Protein AF-A0A1M5AHP5-F1 (afdb_monomer)

Structure (mmCIF, N/CA/C/O backbone):
data_AF-A0A1M5AHP5-F1
#
_entry.id   AF-A0A1M5AHP5-F1
#
loop_
_atom_site.group_PDB
_atom_site.id
_atom_site.type_symbol
_atom_site.label_atom_id
_atom_site.label_alt_id
_atom_site.label_comp_id
_atom_site.label_asym_id
_atom_site.label_entity_id
_atom_site.label_seq_id
_atom_site.pdbx_PDB_ins_code
_atom_site.Cartn_x
_atom_site.Cartn_y
_atom_site.Cartn_z
_atom_site.occupancy
_atom_site.B_iso_or_equiv
_atom_site.auth_seq_id
_atom_site.auth_comp_id
_atom_site.auth_asym_id
_atom_site.auth_atom_id
_atom_site.pdbx_PDB_model_num
ATOM 1 N N . MET A 1 1 ? 80.329 17.989 -95.147 1.00 38.28 1 MET A N 1
ATOM 2 C CA . MET A 1 1 ? 81.386 18.832 -94.556 1.00 38.28 1 MET A CA 1
ATOM 3 C C . MET A 1 1 ? 80.803 19.476 -93.302 1.00 38.28 1 MET A C 1
ATOM 5 O O . MET A 1 1 ? 79.888 20.267 -93.448 1.00 38.28 1 MET A O 1
ATOM 9 N N . VAL A 1 2 ? 81.255 18.994 -92.131 1.00 34.00 2 VAL A N 1
ATOM 10 C CA . VAL A 1 2 ? 81.429 19.660 -90.811 1.00 34.00 2 VAL A CA 1
ATOM 11 C C . VAL A 1 2 ? 80.262 20.547 -90.312 1.00 34.00 2 VAL A C 1
ATOM 13 O O . VAL A 1 2 ? 80.044 21.623 -90.846 1.00 34.00 2 VAL A O 1
ATOM 16 N N . GLU A 1 3 ? 79.369 20.089 -89.421 1.00 39.25 3 GLU A N 1
ATOM 17 C CA . GLU A 1 3 ? 79.494 19.912 -87.948 1.00 39.25 3 GLU A CA 1
ATOM 18 C C . GLU A 1 3 ? 79.402 21.229 -87.140 1.00 39.25 3 GLU A C 1
ATOM 20 O O . GLU A 1 3 ? 80.328 22.035 -87.172 1.00 39.25 3 GLU A O 1
ATOM 25 N N . LYS A 1 4 ? 78.317 21.414 -86.360 1.00 37.47 4 LYS A N 1
ATOM 26 C CA . LYS A 1 4 ? 78.389 21.674 -84.903 1.00 37.47 4 LYS A CA 1
ATOM 27 C C . LYS A 1 4 ? 77.022 21.795 -84.214 1.00 37.47 4 LYS A C 1
ATOM 29 O O . LYS A 1 4 ? 76.153 22.557 -84.621 1.00 37.47 4 LYS A O 1
ATOM 34 N N . ASN A 1 5 ? 76.927 21.056 -83.111 1.00 38.91 5 ASN A N 1
ATOM 35 C CA . ASN A 1 5 ? 75.948 21.141 -82.032 1.00 38.91 5 ASN A CA 1
ATOM 36 C C . ASN A 1 5 ? 75.895 22.528 -81.372 1.00 38.91 5 ASN A C 1
ATOM 38 O O . ASN A 1 5 ? 76.944 23.115 -81.114 1.00 38.91 5 ASN A O 1
ATOM 42 N N . THR A 1 6 ? 74.700 22.919 -80.914 1.00 42.72 6 THR A N 1
ATOM 43 C CA . THR A 1 6 ? 74.548 23.472 -79.557 1.00 42.72 6 THR A CA 1
ATOM 44 C C . THR A 1 6 ? 73.177 23.140 -78.980 1.00 42.72 6 THR A C 1
ATOM 46 O O . THR A 1 6 ? 72.146 23.658 -79.398 1.00 42.72 6 THR A O 1
ATOM 49 N N . GLU A 1 7 ? 73.224 22.252 -77.998 1.00 41.75 7 GLU A N 1
ATOM 50 C CA . GLU A 1 7 ? 72.239 21.987 -76.960 1.00 41.75 7 GLU A CA 1
ATOM 51 C C . GLU A 1 7 ? 71.958 23.264 -76.147 1.00 41.75 7 GLU A C 1
ATOM 53 O O . GLU A 1 7 ? 72.901 23.950 -75.746 1.00 41.75 7 GLU A O 1
ATOM 58 N N . LYS A 1 8 ? 70.685 23.559 -75.857 1.00 37.28 8 LYS A N 1
ATOM 59 C CA . LYS A 1 8 ? 70.273 24.268 -74.634 1.00 37.28 8 LYS A CA 1
ATOM 60 C C . LYS A 1 8 ? 68.778 24.061 -74.369 1.00 37.28 8 LYS A C 1
ATOM 62 O O . LYS A 1 8 ? 67.929 24.628 -75.043 1.00 37.28 8 LYS A O 1
ATOM 67 N N . MET A 1 9 ? 68.513 23.182 -73.399 1.00 35.31 9 MET A N 1
ATOM 68 C CA . MET A 1 9 ? 67.736 23.478 -72.188 1.00 35.31 9 MET A CA 1
ATOM 69 C C . MET A 1 9 ? 66.562 24.462 -72.343 1.00 35.31 9 MET A C 1
ATOM 71 O O . MET A 1 9 ? 66.778 25.661 -72.438 1.00 35.31 9 MET A O 1
ATOM 75 N N . GLU A 1 10 ? 65.326 23.970 -72.246 1.00 37.88 10 GLU A N 1
ATOM 76 C CA . GLU A 1 10 ? 64.551 24.022 -70.993 1.00 37.88 10 GLU A CA 1
ATOM 77 C C . GLU A 1 10 ? 63.141 23.458 -71.212 1.00 37.88 10 GLU A C 1
ATOM 79 O O . GLU A 1 10 ? 62.283 24.025 -71.886 1.00 37.88 10 GLU A O 1
ATOM 84 N N . THR A 1 11 ? 62.895 22.311 -70.584 1.00 39.47 11 THR A N 1
ATOM 85 C CA . THR A 1 11 ? 61.569 21.779 -70.277 1.00 39.47 11 THR A CA 1
ATOM 86 C C . THR A 1 11 ? 60.846 22.738 -69.330 1.00 39.47 11 THR A C 1
ATOM 88 O O . THR A 1 11 ? 60.894 22.593 -68.107 1.00 39.47 11 THR A O 1
ATOM 91 N N . GLY A 1 12 ? 60.175 23.733 -69.907 1.00 34.84 12 GLY A N 1
ATOM 92 C CA . GLY A 1 12 ? 59.237 24.614 -69.222 1.00 34.84 12 GLY A CA 1
ATOM 93 C C . GLY A 1 12 ? 57.972 23.852 -68.841 1.00 34.84 12 GLY A C 1
ATOM 94 O O . GLY A 1 12 ? 57.025 23.748 -69.615 1.00 34.84 12 GLY A O 1
ATOM 95 N N . SER A 1 13 ? 58.005 23.283 -67.639 1.00 41.38 13 SER A N 1
ATOM 96 C CA . SER A 1 13 ? 56.903 22.652 -66.917 1.00 41.38 13 SER A CA 1
ATOM 97 C C . SER A 1 13 ? 55.620 23.490 -66.973 1.00 41.38 13 SER A C 1
ATOM 99 O O . SER A 1 13 ? 55.450 24.438 -66.211 1.00 41.38 13 SER A O 1
ATOM 101 N N . ASN A 1 14 ? 54.700 23.115 -67.862 1.00 39.75 14 ASN A N 1
ATOM 102 C CA . ASN A 1 14 ? 53.379 23.731 -67.989 1.00 39.75 14 ASN A CA 1
ATOM 103 C C . ASN A 1 14 ? 52.272 22.778 -67.501 1.00 39.75 14 ASN A C 1
ATOM 105 O O . ASN A 1 14 ? 51.242 22.614 -68.145 1.00 39.75 14 ASN A O 1
ATOM 109 N N . SER A 1 15 ? 52.495 22.100 -66.367 1.00 44.44 15 SER A N 1
ATOM 110 C CA . SER A 1 15 ? 51.516 21.154 -65.798 1.00 44.44 15 SER A CA 1
ATOM 111 C C . SER A 1 15 ? 51.191 21.364 -64.316 1.00 44.44 15 SER A C 1
ATOM 113 O O . SER A 1 15 ? 50.407 20.608 -63.748 1.00 44.44 15 SER A O 1
ATOM 115 N N . LYS A 1 16 ? 51.730 22.402 -63.661 1.00 44.44 16 LYS A N 1
ATOM 116 C CA . LYS A 1 16 ? 51.622 22.540 -62.194 1.00 44.44 16 LYS A CA 1
ATOM 117 C C . LYS A 1 16 ? 50.513 23.467 -61.675 1.00 44.44 16 LYS A C 1
ATOM 119 O O . LYS A 1 16 ? 50.400 23.628 -60.464 1.00 44.44 16 LYS A O 1
ATOM 124 N N . MET A 1 17 ? 49.678 24.044 -62.544 1.00 44.53 17 MET A N 1
ATOM 125 C CA . MET A 1 17 ? 48.601 24.971 -62.136 1.00 44.53 17 MET A CA 1
ATOM 126 C C . MET A 1 17 ? 47.175 24.527 -62.496 1.00 44.53 17 MET A C 1
ATOM 128 O O . MET A 1 17 ? 46.252 25.319 -62.360 1.00 44.53 17 MET A O 1
ATOM 132 N N . ALA A 1 18 ? 46.964 23.265 -62.881 1.00 41.91 18 ALA A N 1
ATOM 133 C CA . ALA A 1 18 ? 45.613 22.729 -63.098 1.00 41.91 18 ALA A CA 1
ATOM 134 C C . ALA A 1 18 ? 45.177 21.677 -62.060 1.00 41.91 18 ALA A C 1
ATOM 136 O O . ALA A 1 18 ? 43.992 21.407 -61.944 1.00 41.91 18 ALA A O 1
ATOM 137 N N . SER A 1 19 ? 46.086 21.104 -61.256 1.00 44.22 19 SER A N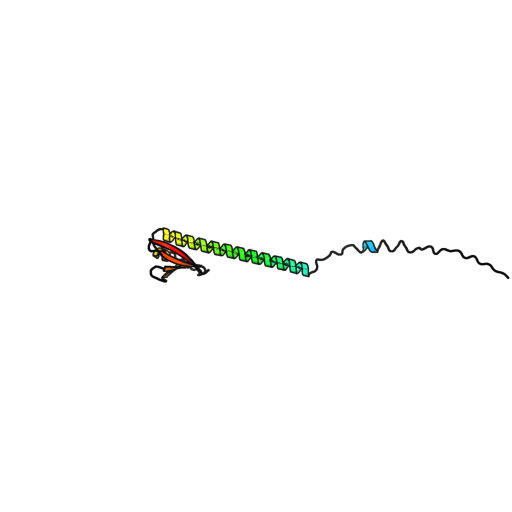 1
ATOM 138 C CA . SER A 1 19 ? 45.727 19.970 -60.380 1.00 44.22 19 SER A CA 1
ATOM 139 C C . SER A 1 19 ? 45.433 20.320 -58.918 1.00 44.22 19 SER A C 1
ATOM 141 O O . SER A 1 19 ? 45.147 19.424 -58.130 1.00 44.22 19 SER A O 1
ATOM 143 N N . LYS A 1 20 ? 45.514 21.599 -58.521 1.00 42.97 20 LYS A N 1
ATOM 144 C CA . LYS A 1 20 ? 45.381 22.002 -57.105 1.00 42.97 20 LYS A CA 1
ATOM 145 C C . LYS A 1 20 ? 44.079 22.727 -56.759 1.00 42.97 20 LYS A C 1
ATOM 147 O O . LYS A 1 20 ? 43.817 22.960 -55.584 1.00 42.97 20 LYS A O 1
ATOM 152 N N . ALA A 1 21 ? 43.274 23.075 -57.763 1.00 43.72 21 ALA A N 1
ATOM 153 C CA . ALA A 1 21 ? 41.969 23.702 -57.563 1.00 43.72 21 ALA A CA 1
ATOM 154 C C . ALA A 1 21 ? 40.820 22.679 -57.549 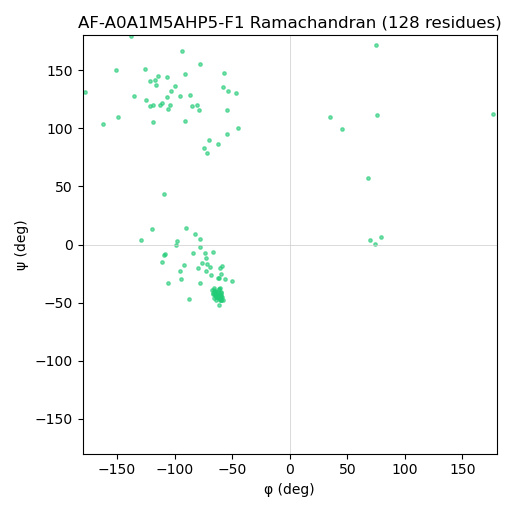1.00 43.72 21 ALA A C 1
ATOM 156 O O . ALA A 1 21 ? 39.857 22.886 -56.818 1.00 43.72 21 ALA A O 1
ATOM 157 N N . ASP A 1 22 ? 40.947 21.552 -58.258 1.00 42.50 22 ASP A N 1
ATOM 158 C CA . ASP A 1 22 ? 39.895 20.522 -58.296 1.00 42.50 22 ASP A CA 1
ATOM 159 C C . ASP A 1 22 ? 39.863 19.639 -57.040 1.00 42.50 22 ASP A C 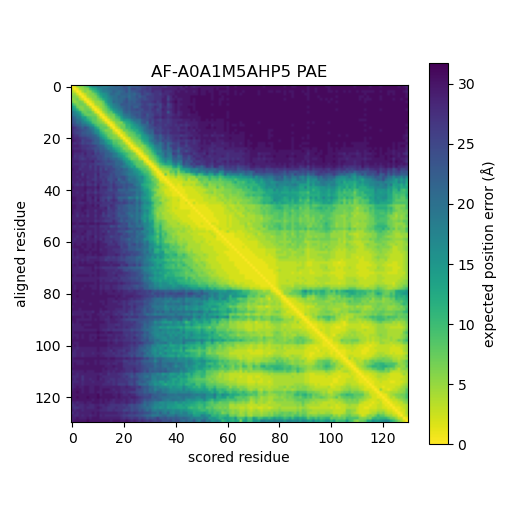1
ATOM 161 O O . ASP A 1 22 ? 38.796 19.295 -56.539 1.00 42.50 22 ASP A O 1
ATOM 165 N N . SER A 1 23 ? 41.016 19.366 -56.420 1.00 46.81 23 SER A N 1
ATOM 166 C CA . SER A 1 23 ? 41.065 18.543 -55.201 1.00 46.81 23 SER A CA 1
ATOM 167 C C . SER A 1 23 ? 40.514 19.244 -53.951 1.00 46.81 23 SER A C 1
ATOM 169 O O . SER A 1 23 ? 40.245 18.588 -52.949 1.00 46.81 23 SER A O 1
ATOM 1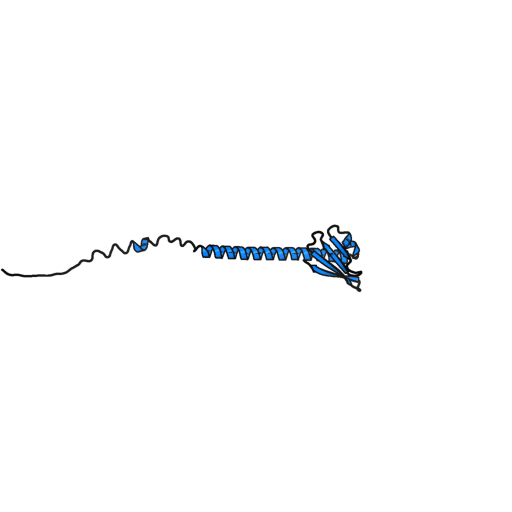71 N N . SER A 1 24 ? 40.372 20.575 -53.977 1.00 43.22 24 SER A N 1
ATOM 172 C CA . SER A 1 24 ? 39.813 21.350 -52.855 1.00 43.22 24 SER A CA 1
ATOM 173 C C . SER A 1 24 ? 38.302 21.562 -52.964 1.00 43.22 24 SER A C 1
ATOM 175 O O . SER A 1 24 ? 37.665 21.892 -51.963 1.00 43.22 24 SER A O 1
ATOM 177 N N . VAL A 1 25 ? 37.706 21.382 -54.150 1.00 43.16 25 VAL A N 1
ATOM 178 C CA . VAL A 1 25 ? 36.270 21.630 -54.376 1.00 43.16 25 VAL A CA 1
ATOM 179 C C . VAL A 1 25 ? 35.433 20.352 -54.234 1.00 43.16 25 VAL A C 1
ATOM 181 O O . VAL A 1 25 ? 34.270 20.443 -53.834 1.00 43.16 25 VAL A O 1
ATOM 184 N N . GLU A 1 26 ? 36.026 19.166 -54.403 1.00 44.22 26 GLU A N 1
ATOM 185 C CA . GLU A 1 26 ? 35.372 17.873 -54.122 1.00 44.22 26 GLU A CA 1
ATOM 186 C C . GLU A 1 26 ? 35.296 17.492 -52.630 1.00 44.22 26 GLU A C 1
ATOM 188 O O . GLU A 1 26 ? 34.778 16.440 -52.274 1.00 44.22 26 GLU A O 1
ATOM 193 N N . MET A 1 27 ? 35.715 18.372 -51.718 1.00 42.53 27 MET A N 1
ATOM 194 C CA . MET A 1 27 ? 35.406 18.241 -50.283 1.00 42.53 27 MET A CA 1
ATOM 195 C C . MET A 1 27 ? 34.088 18.950 -49.911 1.00 42.53 27 MET A C 1
ATOM 197 O O . MET A 1 27 ? 33.791 19.177 -48.737 1.00 42.53 27 MET A O 1
ATOM 201 N N . LYS A 1 28 ? 33.259 19.323 -50.898 1.00 45.22 28 LYS A N 1
ATOM 202 C CA . LYS A 1 28 ? 31.883 19.772 -50.659 1.00 45.22 28 LYS A CA 1
ATOM 203 C C . LYS A 1 28 ? 30.977 18.566 -50.412 1.00 45.22 28 LYS A C 1
ATOM 205 O O . LYS A 1 28 ? 30.674 17.803 -51.318 1.00 45.22 28 LYS A O 1
ATOM 210 N N . LYS A 1 29 ? 30.432 18.507 -49.194 1.00 46.41 29 LYS A N 1
ATOM 211 C CA . LYS A 1 29 ? 29.283 17.677 -48.797 1.00 46.41 29 LYS A CA 1
ATOM 212 C C . LYS A 1 29 ? 29.522 16.162 -48.780 1.00 46.41 29 LYS A C 1
ATOM 214 O O . LYS A 1 29 ? 28.682 15.397 -49.243 1.00 46.41 29 LYS A O 1
ATOM 219 N N . LEU A 1 30 ? 30.504 15.703 -48.013 1.00 46.38 30 LEU A N 1
ATOM 220 C CA . LEU A 1 30 ? 30.184 14.569 -47.145 1.00 46.38 30 LEU A CA 1
ATOM 221 C C . LEU A 1 30 ? 29.337 15.133 -46.003 1.00 46.38 30 LEU A C 1
ATOM 223 O O . LEU A 1 30 ? 29.837 15.501 -44.946 1.00 46.38 30 LEU A O 1
ATOM 227 N N . SER A 1 31 ? 28.030 15.274 -46.261 1.00 49.12 31 SER A N 1
ATOM 228 C CA . SER A 1 31 ? 27.038 15.211 -45.191 1.00 49.12 31 SER A CA 1
ATOM 229 C C . SER A 1 31 ? 27.314 13.879 -44.512 1.00 49.12 31 SER A C 1
ATOM 231 O O . SER A 1 31 ? 26.973 12.825 -45.048 1.00 49.12 31 SER A O 1
ATOM 233 N N . MET A 1 32 ? 28.102 13.932 -43.439 1.00 55.81 32 MET A N 1
ATOM 234 C CA . MET A 1 32 ? 28.592 12.776 -42.709 1.00 55.81 32 MET A CA 1
ATOM 235 C C . MET A 1 32 ? 27.372 12.225 -41.979 1.00 55.81 32 MET A C 1
ATOM 237 O O . MET A 1 32 ? 27.091 12.561 -40.833 1.00 55.81 32 MET A O 1
ATOM 241 N N . LYS A 1 33 ? 26.547 11.503 -42.741 1.00 62.66 33 LYS A N 1
ATOM 242 C CA . LYS A 1 33 ? 25.342 10.833 -42.285 1.00 62.66 33 LYS A CA 1
ATOM 243 C C . LYS A 1 33 ? 25.815 9.960 -41.138 1.00 62.66 33 LYS A C 1
ATOM 245 O O . LYS A 1 33 ? 26.694 9.125 -41.357 1.00 62.66 33 LYS A O 1
ATOM 250 N N . GLU A 1 34 ? 25.335 10.245 -39.926 1.00 66.75 34 GLU A N 1
ATOM 251 C CA . GLU A 1 34 ? 25.768 9.508 -38.742 1.00 66.75 34 GLU A CA 1
ATOM 252 C C . GLU A 1 34 ? 25.722 8.013 -39.078 1.00 66.75 34 GLU A C 1
ATOM 254 O O . GLU A 1 34 ? 24.725 7.562 -39.661 1.00 66.75 34 GLU A O 1
ATOM 259 N N . PRO A 1 35 ? 26.798 7.251 -38.806 1.00 81.75 35 PRO A N 1
ATOM 260 C CA . PRO A 1 35 ? 26.808 5.836 -39.130 1.00 81.75 35 PRO A CA 1
ATOM 261 C C . PRO A 1 35 ? 25.574 5.208 -38.487 1.00 81.75 35 PRO A C 1
ATOM 263 O O . PRO A 1 35 ? 25.282 5.484 -37.325 1.00 81.75 35 PRO A O 1
ATOM 266 N N . LEU A 1 36 ? 24.824 4.403 -39.247 1.00 78.62 36 LEU A N 1
ATOM 267 C CA . LEU A 1 36 ? 23.499 3.904 -38.843 1.00 78.62 36 LEU A CA 1
ATOM 268 C C . LEU A 1 36 ? 23.504 3.285 -37.434 1.00 78.62 36 LEU A C 1
ATOM 270 O O . LEU A 1 36 ? 22.537 3.427 -36.691 1.00 78.62 36 LEU A O 1
ATOM 274 N N . TRP A 1 37 ? 24.627 2.686 -37.030 1.00 82.19 37 TRP A N 1
ATOM 275 C CA . TRP A 1 37 ? 24.839 2.150 -35.688 1.00 82.19 37 TRP A CA 1
ATOM 276 C C . TRP A 1 37 ? 24.753 3.203 -34.567 1.00 82.19 37 TRP A C 1
ATOM 278 O O . TRP A 1 37 ? 24.162 2.929 -33.529 1.00 82.19 37 TRP A O 1
ATOM 288 N N . VAL A 1 38 ? 25.243 4.429 -34.773 1.00 82.94 38 VAL A N 1
ATOM 289 C CA . VAL A 1 38 ? 25.125 5.532 -33.797 1.00 82.94 38 VAL A CA 1
ATOM 290 C C . VAL A 1 38 ? 23.667 5.945 -33.601 1.00 82.94 38 VAL A C 1
ATOM 292 O O . VAL A 1 38 ? 23.253 6.222 -32.476 1.00 82.94 38 VAL A O 1
ATOM 295 N N . SER A 1 39 ? 22.870 5.932 -34.671 1.00 82.94 39 SER A N 1
ATOM 296 C CA . SER A 1 39 ? 21.435 6.224 -34.593 1.00 82.94 39 SER A CA 1
ATOM 297 C C . SER A 1 39 ? 20.684 5.136 -33.813 1.00 82.94 39 SER A C 1
ATOM 299 O O . SER A 1 39 ? 19.887 5.446 -32.928 1.00 82.94 39 SER A O 1
ATOM 301 N N . VAL A 1 40 ? 21.018 3.862 -34.056 1.00 85.94 40 VAL A N 1
ATOM 302 C CA . VAL A 1 40 ? 20.464 2.716 -33.311 1.00 85.94 40 VAL A CA 1
ATOM 303 C C . VAL A 1 40 ? 20.851 2.768 -31.832 1.00 85.94 40 VAL A C 1
ATOM 305 O O . VAL A 1 40 ? 19.992 2.590 -30.973 1.00 85.94 40 VAL A O 1
ATOM 308 N N . VAL A 1 41 ? 22.115 3.064 -31.515 1.00 90.19 41 VAL A N 1
ATOM 309 C CA . VAL A 1 41 ? 22.590 3.181 -30.129 1.00 90.19 41 VAL A CA 1
ATOM 310 C C . VAL A 1 41 ? 21.864 4.319 -29.406 1.00 90.19 41 VAL A C 1
ATOM 312 O O . VAL A 1 41 ? 21.351 4.104 -28.312 1.00 90.19 41 VAL A O 1
ATOM 315 N N . LYS A 1 42 ? 21.731 5.504 -30.019 1.00 90.62 42 LYS A N 1
ATOM 316 C CA . LYS A 1 42 ? 20.964 6.621 -29.433 1.00 90.62 42 LYS A CA 1
ATOM 317 C C . LYS A 1 42 ? 19.499 6.251 -29.185 1.00 90.62 42 LYS A C 1
ATOM 319 O O . LYS A 1 42 ? 18.975 6.557 -28.117 1.00 90.62 42 LYS A O 1
ATOM 324 N N . ALA A 1 43 ? 18.855 5.576 -30.138 1.00 90.06 43 ALA A N 1
ATOM 325 C CA . ALA A 1 43 ? 17.477 5.118 -29.980 1.00 90.06 43 ALA A CA 1
ATOM 326 C C . ALA A 1 43 ? 17.344 4.099 -28.837 1.00 90.06 43 ALA A C 1
ATOM 328 O O . ALA A 1 43 ? 16.441 4.225 -28.015 1.00 90.06 43 ALA A O 1
ATOM 329 N N . PHE A 1 44 ? 18.273 3.144 -28.732 1.00 93.56 44 PHE A N 1
ATOM 330 C CA . PHE A 1 44 ? 18.303 2.163 -27.646 1.00 93.56 44 PHE A CA 1
ATOM 331 C C . PHE A 1 44 ? 18.440 2.832 -26.274 1.00 93.56 44 PHE A C 1
ATOM 333 O O . PHE A 1 44 ? 17.642 2.557 -25.382 1.00 93.56 44 PHE A O 1
ATOM 340 N N . TRP A 1 45 ? 19.379 3.772 -26.121 1.00 93.56 45 TRP A N 1
ATOM 341 C CA . TRP A 1 45 ? 19.512 4.549 -24.885 1.00 93.56 45 TRP A CA 1
ATOM 342 C C . TRP A 1 45 ? 18.242 5.339 -24.563 1.00 93.56 45 TRP A C 1
ATOM 344 O O . TRP A 1 45 ? 17.814 5.352 -23.411 1.00 93.56 45 TRP A O 1
ATOM 354 N N . GLY A 1 46 ? 17.606 5.941 -25.571 1.00 92.38 46 GLY A N 1
ATOM 355 C CA . GLY A 1 46 ? 16.320 6.621 -25.409 1.00 92.38 46 GLY A CA 1
ATOM 356 C C . GLY A 1 46 ? 15.226 5.692 -24.877 1.00 92.38 46 GLY A C 1
ATOM 357 O O . GLY A 1 46 ? 14.533 6.044 -23.925 1.00 92.38 46 GLY A O 1
ATOM 358 N N . VAL A 1 47 ? 15.116 4.481 -25.431 1.00 94.06 47 VAL A N 1
ATOM 359 C CA . VAL A 1 47 ? 14.164 3.460 -24.963 1.00 94.06 47 VAL A CA 1
ATOM 360 C C . VAL A 1 47 ? 14.498 3.004 -23.542 1.00 94.06 47 VAL A C 1
ATOM 362 O O . VAL A 1 47 ? 13.599 2.924 -22.712 1.00 94.06 47 VAL A O 1
ATOM 365 N N . CYS A 1 48 ? 15.770 2.760 -23.219 1.00 93.94 48 CYS A N 1
ATOM 366 C CA . CYS A 1 48 ? 16.178 2.380 -21.866 1.00 93.94 48 CYS A CA 1
ATOM 367 C C . CYS A 1 48 ? 15.814 3.455 -20.837 1.00 93.94 48 CYS A C 1
ATOM 369 O O . CYS A 1 48 ? 15.223 3.137 -19.808 1.00 93.94 48 CYS A O 1
ATOM 371 N N . VAL A 1 49 ? 16.117 4.726 -21.121 1.00 94.44 49 VAL A N 1
ATOM 372 C CA . VAL A 1 49 ? 15.763 5.843 -20.233 1.00 94.44 49 VAL A CA 1
ATOM 373 C C . VAL A 1 49 ? 14.248 5.950 -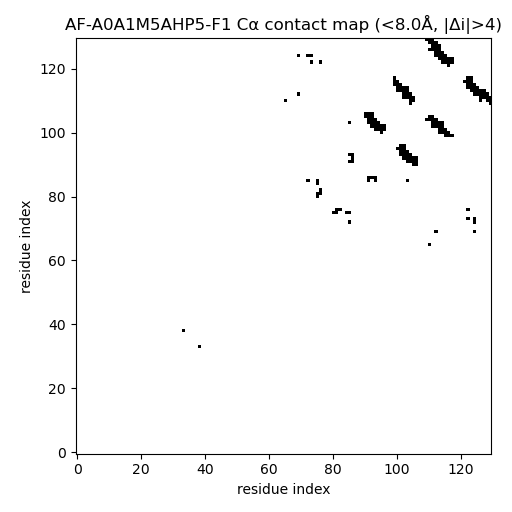20.085 1.00 94.44 49 VAL A C 1
ATOM 375 O O . VAL A 1 49 ? 13.753 6.096 -18.970 1.00 94.44 49 VAL A O 1
ATOM 378 N N . PHE A 1 50 ? 13.503 5.819 -21.182 1.00 93.88 50 PHE A N 1
ATOM 379 C CA . PHE A 1 50 ? 12.044 5.835 -21.147 1.00 93.88 50 PHE A CA 1
ATOM 380 C C . PHE A 1 50 ? 11.475 4.707 -20.277 1.00 93.88 50 PHE A C 1
ATOM 382 O O . PHE A 1 50 ? 10.628 4.963 -19.427 1.00 93.88 50 PHE A O 1
ATOM 389 N N . LEU A 1 51 ? 11.983 3.480 -20.415 1.00 93.62 51 LEU A N 1
ATOM 390 C CA . LEU A 1 51 ? 11.555 2.343 -19.596 1.00 93.62 51 LEU A CA 1
ATOM 391 C C . LEU A 1 51 ? 11.872 2.547 -18.113 1.00 93.62 51 LEU A C 1
ATOM 393 O O . LEU A 1 51 ? 11.033 2.242 -17.269 1.00 93.62 51 LEU A O 1
ATOM 397 N N . VAL A 1 52 ? 13.044 3.099 -17.788 1.00 94.06 52 VAL A N 1
ATOM 398 C CA . VAL A 1 52 ? 13.409 3.423 -16.401 1.00 94.06 52 VAL A CA 1
ATOM 399 C C . VAL A 1 52 ? 12.485 4.497 -15.829 1.00 94.06 52 VAL A C 1
ATOM 401 O O . VAL A 1 52 ? 12.031 4.359 -14.697 1.00 94.06 52 VAL A O 1
ATOM 404 N N . LEU A 1 53 ? 12.152 5.535 -16.601 1.00 93.56 53 LEU A N 1
ATOM 405 C CA . LEU A 1 53 ? 11.221 6.580 -16.167 1.00 93.56 53 LEU A CA 1
ATOM 406 C C . LEU A 1 53 ? 9.803 6.037 -15.978 1.00 93.56 53 LEU A C 1
ATOM 408 O O . LEU A 1 53 ? 9.186 6.296 -14.947 1.00 93.56 53 LEU A O 1
ATOM 412 N N . CYS A 1 54 ? 9.294 5.254 -16.931 1.00 92.75 54 CYS A N 1
ATOM 413 C CA . CYS A 1 54 ? 7.984 4.620 -16.818 1.00 92.75 54 CYS A CA 1
ATOM 414 C C . CYS A 1 54 ? 7.927 3.653 -15.632 1.00 92.75 54 CYS A C 1
ATOM 416 O O . CYS A 1 54 ? 6.977 3.705 -14.854 1.00 92.75 54 CYS A O 1
ATOM 418 N N . GLY A 1 55 ? 8.952 2.817 -15.455 1.00 91.19 55 GLY A N 1
ATOM 419 C CA . GLY A 1 55 ? 9.048 1.889 -14.330 1.00 91.19 55 GLY A CA 1
ATOM 420 C C . GLY A 1 55 ? 9.148 2.613 -12.989 1.00 91.19 55 GLY A C 1
ATOM 421 O O . GLY A 1 55 ? 8.422 2.284 -12.054 1.00 91.19 55 GLY A O 1
ATOM 422 N N . GLY A 1 56 ? 9.983 3.650 -12.906 1.00 91.31 56 GLY A N 1
ATOM 423 C CA . GLY A 1 56 ? 10.121 4.479 -11.710 1.00 91.31 56 GLY A CA 1
ATOM 424 C C . GLY A 1 56 ? 8.826 5.208 -11.355 1.00 91.31 56 GLY A C 1
ATOM 425 O O . GLY A 1 56 ? 8.413 5.203 -10.197 1.00 91.31 56 GLY A O 1
ATOM 426 N N . MET A 1 57 ? 8.139 5.776 -12.349 1.00 94.00 57 MET A N 1
ATOM 427 C CA . MET A 1 57 ? 6.864 6.464 -12.143 1.00 94.00 57 MET A CA 1
ATOM 428 C C . MET A 1 57 ? 5.749 5.495 -11.741 1.00 94.00 57 MET A C 1
ATOM 430 O O . MET A 1 57 ? 4.975 5.802 -10.837 1.00 94.00 57 MET A O 1
ATOM 434 N N . TYR A 1 58 ? 5.707 4.301 -12.334 1.00 89.50 58 TYR A N 1
ATOM 435 C CA . TYR A 1 58 ? 4.795 3.235 -11.921 1.00 89.50 58 TYR A CA 1
ATOM 436 C C . TYR A 1 58 ? 5.059 2.783 -10.477 1.00 89.50 58 TYR A C 1
ATOM 438 O O . TYR A 1 58 ? 4.128 2.652 -9.679 1.00 89.50 58 TYR A O 1
ATOM 446 N N . TYR A 1 59 ? 6.326 2.609 -10.096 1.00 86.81 59 TYR A N 1
ATOM 447 C CA . TYR A 1 59 ? 6.694 2.239 -8.729 1.00 86.81 59 TYR A CA 1
ATOM 448 C C . TYR A 1 59 ? 6.343 3.334 -7.710 1.00 86.81 59 TYR A C 1
ATOM 450 O O . TYR A 1 59 ? 5.848 3.044 -6.619 1.00 86.81 59 TYR A O 1
ATOM 458 N N . ALA A 1 60 ? 6.562 4.602 -8.061 1.00 88.62 60 ALA A N 1
ATOM 459 C CA . ALA A 1 60 ? 6.171 5.733 -7.224 1.00 88.62 60 ALA A CA 1
ATOM 460 C C . ALA A 1 60 ? 4.645 5.807 -7.064 1.00 88.62 60 ALA A C 1
ATOM 462 O O . ALA A 1 60 ? 4.153 5.960 -5.947 1.00 88.62 60 ALA A O 1
ATOM 463 N N . TRP A 1 61 ? 3.900 5.628 -8.158 1.00 88.38 61 TRP A N 1
ATOM 464 C CA . TRP A 1 61 ? 2.440 5.626 -8.156 1.00 88.38 61 TRP A CA 1
ATOM 465 C C . TRP A 1 61 ? 1.857 4.509 -7.286 1.00 88.38 61 TRP A C 1
ATOM 467 O O . TRP A 1 61 ? 1.056 4.777 -6.394 1.00 88.38 61 TRP A O 1
ATOM 477 N N . THR A 1 62 ? 2.292 3.265 -7.497 1.00 85.44 62 THR A N 1
ATOM 478 C CA . THR A 1 62 ? 1.847 2.108 -6.697 1.00 85.44 62 THR A CA 1
ATOM 479 C C . THR A 1 62 ? 2.208 2.266 -5.222 1.00 85.44 62 THR A C 1
ATOM 481 O O . THR A 1 62 ? 1.402 1.962 -4.347 1.00 85.44 62 THR A O 1
ATOM 484 N N . SER A 1 63 ? 3.385 2.827 -4.924 1.00 86.19 63 SER A N 1
ATOM 485 C CA . SER A 1 63 ? 3.772 3.135 -3.544 1.00 86.19 63 SER A CA 1
ATOM 486 C C . SER A 1 63 ? 2.898 4.193 -2.898 1.00 86.19 63 SER A C 1
ATOM 488 O O . SER A 1 63 ? 2.536 4.053 -1.732 1.00 86.19 63 SER A O 1
ATOM 490 N N . HIS A 1 64 ? 2.544 5.231 -3.648 1.00 88.31 64 HIS A N 1
ATOM 491 C CA . HIS A 1 64 ? 1.641 6.260 -3.165 1.00 88.31 64 HIS A CA 1
ATOM 492 C C . HIS A 1 64 ? 0.249 5.689 -2.881 1.00 88.31 64 HIS A C 1
ATOM 494 O O . HIS A 1 64 ? -0.268 5.897 -1.790 1.00 88.31 64 HIS A O 1
ATOM 500 N N . GLN A 1 65 ? -0.314 4.910 -3.809 1.00 86.75 65 GLN A N 1
ATOM 501 C CA . GLN A 1 65 ? -1.622 4.269 -3.634 1.00 86.75 65 GLN A CA 1
ATOM 502 C C . GLN A 1 65 ? -1.650 3.324 -2.427 1.00 86.75 65 GLN A C 1
ATOM 504 O O . GLN A 1 65 ? -2.601 3.353 -1.649 1.00 86.75 65 GLN A O 1
ATOM 509 N N . LEU A 1 66 ? -0.587 2.541 -2.220 1.00 86.62 66 LEU A N 1
ATOM 510 C CA . LEU A 1 66 ? -0.463 1.682 -1.043 1.00 86.62 66 LEU A CA 1
ATOM 511 C C . LEU A 1 66 ? -0.440 2.492 0.263 1.00 86.62 66 LEU A C 1
ATOM 513 O O . LEU A 1 66 ? -1.108 2.118 1.224 1.00 86.62 66 LEU A O 1
ATOM 517 N N . ASN A 1 67 ? 0.328 3.584 0.307 1.00 88.25 67 ASN A N 1
ATOM 518 C CA . ASN A 1 67 ? 0.403 4.430 1.498 1.00 88.25 67 ASN A CA 1
ATOM 519 C C . ASN A 1 67 ? -0.944 5.091 1.797 1.00 88.25 67 ASN A C 1
ATOM 521 O O . ASN A 1 67 ? -1.375 5.068 2.942 1.00 88.25 67 ASN A O 1
ATOM 525 N N . VAL A 1 68 ? -1.639 5.591 0.770 1.00 88.94 68 VAL A N 1
ATOM 526 C CA . VAL A 1 68 ? -2.992 6.150 0.914 1.00 88.94 68 VAL A CA 1
ATOM 527 C C . VAL A 1 68 ? -3.945 5.105 1.487 1.00 88.94 68 VAL A C 1
ATOM 529 O O . VAL A 1 68 ? -4.625 5.375 2.471 1.00 88.94 68 VAL A O 1
ATOM 532 N N . PHE A 1 69 ? -3.942 3.886 0.943 1.00 88.88 69 PHE A N 1
ATOM 533 C CA . PHE A 1 69 ? -4.789 2.809 1.454 1.00 88.88 69 PHE A CA 1
ATOM 534 C C . PHE A 1 69 ? -4.463 2.452 2.912 1.00 88.88 69 PHE A C 1
ATOM 536 O O . PHE A 1 69 ? -5.360 2.264 3.733 1.00 88.88 69 PHE A O 1
ATOM 543 N N . ARG A 1 70 ? -3.176 2.401 3.266 1.00 88.00 70 ARG A N 1
ATOM 544 C CA . ARG A 1 70 ? -2.742 2.179 4.649 1.00 88.00 70 ARG A CA 1
ATOM 545 C C . ARG A 1 70 ? -3.229 3.285 5.585 1.00 88.00 70 ARG A C 1
ATOM 547 O O . ARG A 1 70 ? -3.703 2.972 6.676 1.00 88.00 70 ARG A O 1
ATOM 554 N N . ASP A 1 71 ? -3.117 4.540 5.164 1.00 89.75 71 ASP A N 1
ATOM 555 C CA . ASP A 1 71 ? -3.545 5.700 5.946 1.00 89.75 71 ASP A CA 1
ATOM 556 C C . ASP A 1 71 ? -5.068 5.704 6.144 1.00 89.75 71 ASP A C 1
ATOM 558 O O . ASP A 1 71 ? -5.540 5.974 7.247 1.00 89.75 71 ASP A O 1
ATOM 562 N N . GLU A 1 72 ? -5.843 5.326 5.123 1.00 89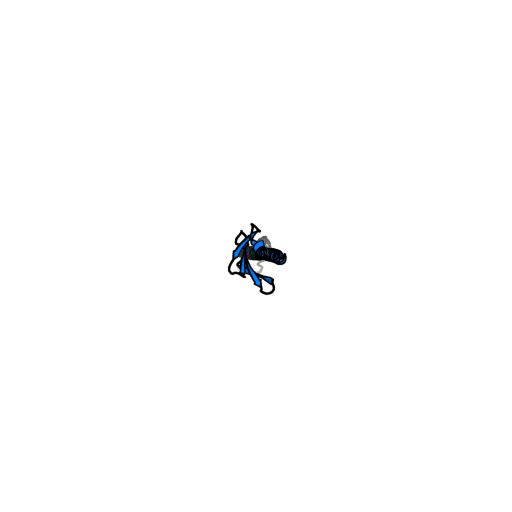.06 72 GLU A N 1
ATOM 563 C CA . GLU A 1 72 ? -7.295 5.148 5.238 1.00 89.06 72 GLU A CA 1
ATOM 564 C C . GLU A 1 72 ? -7.654 4.064 6.263 1.00 89.06 72 GLU A C 1
ATOM 566 O O . GLU A 1 72 ? -8.490 4.291 7.143 1.00 89.06 72 GLU A O 1
ATOM 571 N N . VAL A 1 73 ? -7.001 2.897 6.195 1.00 89.12 73 VAL A N 1
ATOM 572 C CA . VAL A 1 73 ? -7.213 1.810 7.165 1.00 89.12 73 VAL A CA 1
ATOM 573 C C . VAL A 1 73 ? -6.860 2.275 8.578 1.00 89.12 73 VAL A C 1
ATOM 575 O O . VAL A 1 73 ? -7.636 2.045 9.509 1.00 89.12 73 VAL A O 1
ATOM 578 N N . GLN A 1 74 ? -5.734 2.970 8.750 1.00 88.69 74 GLN A N 1
ATOM 579 C CA . GLN A 1 74 ? -5.316 3.503 10.047 1.00 88.69 74 GLN A CA 1
ATOM 580 C C . GLN A 1 74 ? -6.315 4.535 10.586 1.00 88.69 74 GLN A C 1
ATOM 582 O O . GLN A 1 74 ? -6.704 4.449 11.748 1.00 88.69 74 GLN A O 1
ATOM 587 N N . ALA A 1 75 ? -6.803 5.453 9.749 1.00 87.81 75 ALA A N 1
ATOM 588 C CA . ALA A 1 75 ? -7.778 6.466 10.151 1.00 87.81 75 ALA A CA 1
ATOM 589 C C . ALA A 1 75 ? -9.098 5.845 10.640 1.00 87.81 75 ALA A C 1
ATOM 591 O O . ALA A 1 75 ? -9.692 6.311 11.618 1.00 87.81 75 ALA A O 1
ATOM 592 N N . VAL A 1 76 ? -9.555 4.763 10.000 1.00 87.06 76 VAL A N 1
ATOM 593 C CA . VAL A 1 76 ? -10.749 4.030 10.450 1.00 87.06 76 VAL A CA 1
ATOM 594 C C . VAL A 1 76 ? -10.500 3.357 11.798 1.00 87.06 76 VAL A C 1
ATOM 596 O O . VAL A 1 76 ? -11.364 3.414 12.677 1.00 87.06 76 VAL A O 1
ATOM 599 N N . LEU A 1 77 ? -9.327 2.759 11.997 1.00 86.12 77 LEU A N 1
ATOM 600 C CA . LEU A 1 77 ? -8.958 2.123 13.263 1.00 86.12 77 LEU A CA 1
ATOM 601 C C . LEU A 1 77 ? -8.846 3.142 14.407 1.00 86.12 77 LEU A C 1
ATOM 603 O O . LEU A 1 77 ? -9.364 2.901 15.500 1.00 86.12 77 LEU A O 1
ATOM 607 N N . ASP A 1 78 ? -8.262 4.306 14.129 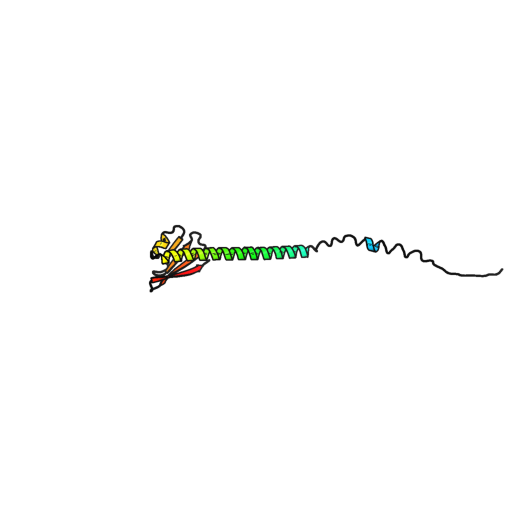1.00 85.06 78 ASP A N 1
ATOM 608 C CA . ASP A 1 78 ? -8.095 5.402 15.087 1.00 85.06 78 ASP A CA 1
ATOM 609 C C . ASP A 1 78 ? -9.429 6.078 15.451 1.00 85.06 78 ASP A C 1
ATOM 611 O O . ASP A 1 78 ? -9.549 6.684 16.516 1.00 85.06 78 ASP A O 1
ATOM 615 N N . SER A 1 79 ? -10.474 5.917 14.627 1.00 82.69 79 SER A N 1
ATOM 616 C CA . SER A 1 79 ? -11.825 6.424 14.924 1.00 82.69 79 SER A CA 1
ATOM 617 C C . SER A 1 79 ? -12.504 5.740 16.123 1.00 82.69 79 SER A C 1
ATOM 619 O O . SER A 1 79 ? -13.598 6.140 16.526 1.00 82.69 79 SER A O 1
ATOM 621 N N . GLY A 1 80 ? -11.893 4.690 16.686 1.00 70.06 80 GLY A N 1
ATOM 622 C CA . GLY A 1 80 ? -12.393 3.978 17.865 1.00 70.06 80 GLY A CA 1
ATOM 623 C C . GLY A 1 80 ? -13.605 3.080 17.596 1.00 70.06 80 GLY A C 1
ATOM 624 O O . GLY A 1 80 ? -14.084 2.409 18.506 1.00 70.06 80 GLY A O 1
ATOM 625 N N . LYS A 1 81 ? -14.083 3.014 16.347 1.00 72.69 81 LYS A N 1
ATOM 626 C CA . LYS A 1 81 ? -15.216 2.168 15.934 1.00 72.69 81 LYS A CA 1
ATOM 627 C C . LYS A 1 81 ? -14.844 0.686 15.751 1.00 72.69 81 LYS A C 1
ATOM 629 O O . LYS A 1 81 ? -15.708 -0.142 15.469 1.00 72.69 81 LYS A O 1
ATOM 634 N N . GLY A 1 82 ? -13.568 0.341 15.931 1.00 71.25 82 GLY A N 1
ATOM 635 C CA . GLY A 1 82 ? -13.067 -1.033 15.937 1.00 71.25 82 GLY A CA 1
ATOM 636 C C . GLY A 1 82 ? -12.982 -1.697 14.558 1.00 71.25 82 GLY A C 1
ATOM 637 O O . GLY A 1 82 ? -13.463 -1.182 13.547 1.00 71.25 82 GLY A O 1
ATOM 638 N N . LEU A 1 83 ? -12.371 -2.886 14.535 1.00 75.62 83 LEU A N 1
ATOM 639 C CA . LEU A 1 83 ? -12.077 -3.674 13.327 1.00 75.62 83 LEU A CA 1
ATOM 640 C C . LEU A 1 83 ? -13.310 -4.087 12.507 1.00 75.62 83 LEU A C 1
ATOM 642 O O . LEU A 1 83 ? -13.165 -4.455 11.344 1.00 75.62 83 LEU A O 1
ATOM 646 N N . GLU A 1 84 ? -14.510 -4.088 13.089 1.00 75.94 84 GLU A N 1
ATOM 647 C CA . GLU A 1 84 ? -15.741 -4.428 12.359 1.00 75.94 84 GLU A CA 1
ATOM 648 C C . GLU A 1 84 ? -16.160 -3.325 11.382 1.00 75.94 84 GLU A C 1
ATOM 650 O O . GLU A 1 84 ? -16.796 -3.607 10.372 1.00 75.94 84 GLU A O 1
ATOM 655 N N . THR A 1 85 ? -15.727 -2.082 11.612 1.00 80.44 85 THR A N 1
ATOM 656 C CA . THR A 1 85 ? -16.039 -0.957 10.714 1.00 80.44 85 THR A CA 1
ATOM 657 C C . THR A 1 85 ? -15.345 -1.094 9.361 1.00 80.44 85 THR A C 1
ATOM 659 O O . THR A 1 85 ? -15.870 -0.638 8.352 1.00 80.44 85 THR A O 1
ATOM 662 N N . LEU A 1 86 ? -14.207 -1.795 9.314 1.00 81.44 86 LEU A N 1
ATOM 663 C CA . LEU A 1 86 ? -13.481 -2.069 8.072 1.00 81.44 86 LEU A CA 1
ATOM 664 C C . LEU A 1 86 ? -14.322 -2.880 7.072 1.00 81.44 86 LEU A C 1
ATOM 666 O O . LEU A 1 86 ? -14.135 -2.741 5.871 1.00 81.44 86 LEU A O 1
ATOM 670 N N . ARG A 1 87 ? -15.251 -3.718 7.560 1.00 77.06 87 ARG A N 1
ATOM 671 C CA . ARG A 1 87 ? -16.151 -4.537 6.726 1.00 77.06 87 ARG A CA 1
ATOM 672 C C . ARG A 1 87 ? -17.299 -3.751 6.104 1.00 77.06 87 ARG A C 1
ATOM 674 O O . ARG A 1 87 ? -17.958 -4.269 5.214 1.00 77.06 87 ARG A O 1
ATOM 681 N N . LEU A 1 88 ? -17.566 -2.545 6.603 1.00 79.06 88 LEU A N 1
ATOM 682 C CA . LEU A 1 88 ? -18.637 -1.680 6.106 1.00 79.06 88 LEU A CA 1
ATOM 683 C C . LEU A 1 88 ? -18.205 -0.863 4.886 1.00 79.06 88 LEU A C 1
ATOM 685 O O . LEU A 1 88 ? -19.022 -0.154 4.306 1.00 79.06 88 LEU A O 1
ATOM 689 N N . ILE A 1 89 ? -16.923 -0.917 4.531 1.00 80.06 89 ILE A N 1
ATOM 690 C CA . ILE A 1 89 ? -16.392 -0.247 3.353 1.00 80.06 89 ILE A CA 1
ATOM 691 C C . ILE A 1 89 ? -16.473 -1.249 2.207 1.00 80.06 89 ILE A C 1
ATOM 693 O O . ILE A 1 89 ? -15.695 -2.196 2.160 1.00 80.06 89 ILE A O 1
ATOM 697 N N . ASP A 1 90 ? -17.423 -1.034 1.297 1.00 77.94 90 ASP A N 1
ATOM 698 C CA . ASP A 1 90 ? -17.716 -1.947 0.179 1.00 77.94 90 ASP A CA 1
ATOM 699 C C . ASP A 1 90 ? -16.496 -2.228 -0.711 1.00 77.94 90 ASP A C 1
ATOM 701 O O . ASP A 1 90 ? -16.351 -3.313 -1.274 1.00 77.94 90 ASP A O 1
ATOM 705 N N . ASP A 1 91 ? -15.587 -1.259 -0.805 1.00 84.06 91 ASP A N 1
ATOM 706 C CA . ASP A 1 91 ? -14.355 -1.364 -1.583 1.00 84.06 91 ASP A CA 1
ATOM 707 C C . ASP A 1 91 ? -13.301 -2.269 -0.926 1.00 84.06 91 ASP A C 1
ATOM 709 O O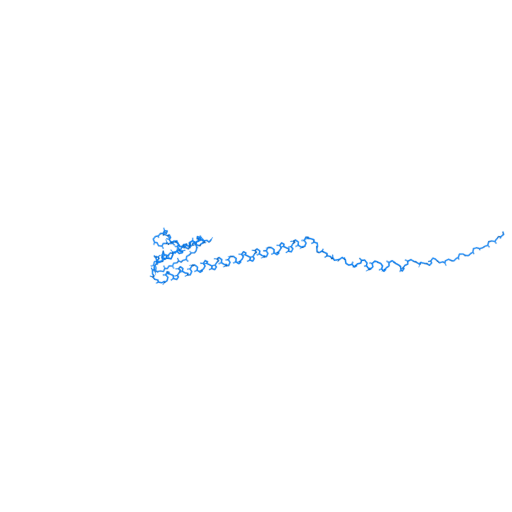 . ASP A 1 91 ? -12.252 -2.520 -1.528 1.00 84.06 91 ASP A O 1
ATOM 713 N N . TRP A 1 92 ? -13.517 -2.734 0.309 1.00 88.25 92 TRP A N 1
ATOM 714 C CA . TRP A 1 92 ? -12.542 -3.493 1.089 1.00 88.25 92 TRP A CA 1
ATOM 715 C C . TRP A 1 92 ? -13.037 -4.911 1.380 1.00 88.25 92 TRP A C 1
ATOM 717 O O . TRP A 1 92 ? -14.173 -5.163 1.772 1.00 88.25 92 TRP A O 1
ATOM 727 N N . ARG A 1 93 ? -12.130 -5.872 1.243 1.00 86.88 93 ARG A N 1
ATOM 728 C CA . ARG A 1 93 ? -12.321 -7.268 1.631 1.00 86.88 93 ARG A CA 1
ATOM 729 C C . ARG A 1 93 ? -11.565 -7.512 2.928 1.00 86.88 93 ARG A C 1
ATOM 731 O O . ARG A 1 93 ? -10.346 -7.339 2.979 1.00 86.88 93 ARG A O 1
ATOM 738 N N . VAL A 1 94 ? -12.295 -7.906 3.969 1.00 89.06 94 VAL A N 1
ATOM 739 C CA . VAL A 1 94 ? -11.742 -8.114 5.312 1.00 89.06 94 VAL A CA 1
ATOM 740 C C . VAL A 1 94 ? -11.914 -9.562 5.751 1.00 89.06 94 VAL A C 1
ATOM 742 O O . VAL A 1 94 ? -13.000 -9.978 6.177 1.00 89.06 94 VAL A O 1
ATOM 745 N N . ASP A 1 95 ? -10.807 -10.294 5.734 1.00 88.50 95 ASP A N 1
ATOM 746 C CA . ASP A 1 95 ? -10.734 -11.679 6.181 1.00 88.50 95 ASP A CA 1
ATOM 747 C C . ASP A 1 95 ? -10.161 -11.749 7.598 1.00 88.50 95 ASP A C 1
ATOM 749 O O . ASP A 1 95 ? -9.176 -11.089 7.933 1.00 88.50 95 ASP A O 1
ATOM 753 N N . ASN A 1 96 ? -10.758 -12.578 8.450 1.00 88.81 96 ASN A N 1
ATOM 754 C CA . ASN A 1 96 ? -10.198 -12.848 9.770 1.00 88.81 96 ASN A CA 1
ATOM 755 C C . ASN A 1 96 ? -9.151 -13.961 9.628 1.00 88.81 96 ASN A C 1
ATOM 757 O O . ASN A 1 96 ? -9.500 -15.065 9.214 1.00 88.81 96 ASN A O 1
ATOM 761 N N . ILE A 1 97 ? -7.888 -13.683 9.969 1.00 87.00 97 ILE A N 1
ATOM 762 C CA . ILE A 1 97 ? -6.846 -14.722 10.032 1.00 87.00 97 ILE A CA 1
ATOM 763 C C . ILE A 1 97 ? -6.846 -15.352 11.424 1.00 87.00 97 ILE A C 1
ATOM 765 O O . ILE A 1 97 ? -6.837 -16.573 11.561 1.00 87.00 97 ILE A O 1
ATOM 769 N N . THR A 1 98 ? -6.874 -14.513 12.457 1.00 86.38 98 THR A N 1
ATOM 770 C CA . THR A 1 98 ? -6.946 -14.916 13.865 1.00 86.38 98 THR A CA 1
ATOM 771 C C . THR A 1 98 ? -7.927 -14.007 14.608 1.00 86.38 98 THR A C 1
ATOM 773 O O . THR A 1 98 ? -8.495 -13.081 14.027 1.00 86.38 98 THR A O 1
ATOM 776 N N . GLU A 1 99 ? -8.131 -14.245 15.906 1.00 80.75 99 GLU A N 1
ATOM 777 C CA . GLU A 1 99 ? -8.954 -13.369 16.754 1.00 80.75 99 GLU A CA 1
ATOM 778 C C . GLU A 1 99 ? -8.389 -11.944 16.867 1.00 80.75 99 GLU A C 1
ATOM 780 O O . GLU A 1 99 ? -9.145 -10.988 17.025 1.00 80.75 99 GLU A O 1
ATOM 785 N N . THR A 1 100 ? -7.067 -11.787 16.757 1.00 84.19 100 THR A N 1
ATOM 786 C CA . THR A 1 100 ? -6.372 -10.500 16.901 1.00 84.19 100 THR A CA 1
ATOM 787 C C . THR A 1 100 ? -5.812 -9.959 15.590 1.00 84.19 100 THR A C 1
ATOM 789 O O . THR A 1 100 ? -5.386 -8.808 15.554 1.00 84.19 100 THR A O 1
ATOM 792 N N . THR A 1 101 ? -5.830 -10.736 14.506 1.00 88.12 101 THR A N 1
ATOM 793 C CA . THR A 1 101 ? -5.250 -10.350 13.217 1.00 88.12 101 THR A CA 1
ATOM 794 C C . THR A 1 101 ? -6.283 -10.451 12.105 1.00 88.12 101 THR A C 1
ATOM 796 O O . THR A 1 101 ? -6.840 -11.521 11.835 1.00 88.12 101 THR A O 1
ATOM 799 N N . LYS A 1 102 ? -6.482 -9.343 11.393 1.00 89.69 102 LYS A N 1
ATOM 800 C CA . LYS A 1 102 ? -7.310 -9.291 10.186 1.00 89.69 102 LYS A CA 1
ATOM 801 C C . LYS A 1 102 ? -6.463 -8.985 8.966 1.00 89.69 102 LYS A C 1
ATOM 803 O O . LYS A 1 102 ? -5.514 -8.209 9.031 1.00 89.69 102 LYS A O 1
ATOM 808 N N . ARG A 1 103 ? -6.833 -9.581 7.843 1.00 90.56 103 ARG A N 1
ATOM 809 C CA . ARG A 1 103 ? -6.338 -9.220 6.523 1.00 90.56 103 ARG A CA 1
ATOM 810 C C . ARG A 1 103 ? -7.326 -8.260 5.894 1.00 90.56 103 ARG A C 1
ATOM 812 O O . ARG A 1 103 ? -8.511 -8.563 5.824 1.00 90.56 103 ARG A O 1
ATOM 819 N N . VAL A 1 104 ? -6.829 -7.126 5.436 1.00 90.00 104 VAL A N 1
ATOM 820 C CA . VAL A 1 104 ? -7.605 -6.109 4.736 1.00 90.00 104 VAL A CA 1
ATOM 821 C C . VAL A 1 104 ? -6.996 -5.970 3.356 1.00 90.00 104 VAL A C 1
ATOM 823 O O . VAL A 1 104 ? -5.815 -5.670 3.218 1.00 90.00 104 VAL A O 1
ATOM 826 N N . SER A 1 105 ? -7.790 -6.225 2.331 1.00 89.75 105 SER A N 1
ATOM 827 C CA . SER A 1 105 ? -7.381 -6.030 0.945 1.00 89.75 105 SER A CA 1
ATOM 828 C C . SER A 1 105 ? -8.385 -5.147 0.243 1.00 89.75 105 SER A C 1
ATOM 830 O O . SER A 1 105 ? -9.560 -5.117 0.609 1.00 89.75 105 SER A O 1
ATOM 832 N N . ARG A 1 106 ? -7.930 -4.397 -0.750 1.00 85.56 106 ARG A N 1
ATOM 833 C CA . ARG A 1 106 ? -8.835 -3.611 -1.581 1.00 85.56 106 ARG A CA 1
ATOM 834 C C . ARG A 1 106 ? -9.515 -4.529 -2.607 1.00 85.56 106 ARG A C 1
ATOM 836 O O . ARG A 1 106 ? -9.010 -5.608 -2.915 1.00 85.56 106 ARG A O 1
ATOM 843 N N . ALA A 1 107 ? -10.689 -4.148 -3.107 1.00 81.44 107 ALA A N 1
ATOM 844 C CA . ALA A 1 107 ? -11.499 -4.963 -4.016 1.00 81.44 107 ALA A CA 1
ATOM 845 C C . ALA A 1 107 ? -10.774 -5.327 -5.323 1.00 81.44 107 ALA A C 1
ATOM 847 O O . ALA A 1 107 ? -11.088 -6.355 -5.923 1.00 81.44 107 ALA A O 1
ATOM 848 N N . ASP A 1 108 ? -9.800 -4.508 -5.721 1.00 78.50 108 ASP A N 1
ATOM 849 C CA . ASP A 1 108 ? -8.913 -4.725 -6.862 1.00 78.50 108 ASP A CA 1
ATOM 850 C C . ASP A 1 108 ? -7.854 -5.821 -6.621 1.00 78.50 108 ASP A C 1
ATOM 852 O O . ASP A 1 108 ? -7.219 -6.279 -7.566 1.00 78.50 108 ASP A O 1
ATOM 856 N N . GLY A 1 109 ? -7.685 -6.275 -5.374 1.00 75.62 109 GLY A N 1
ATOM 857 C CA . GLY A 1 109 ? -6.759 -7.338 -4.984 1.00 75.62 109 GLY A CA 1
ATOM 858 C C . GLY A 1 109 ? -5.279 -6.962 -5.076 1.00 75.62 109 GLY A C 1
ATOM 859 O O . GLY A 1 109 ? -4.437 -7.818 -4.823 1.00 75.62 109 GLY A O 1
ATOM 860 N N . HIS A 1 110 ? -4.950 -5.711 -5.412 1.00 76.75 110 HIS A N 1
ATOM 861 C CA . HIS A 1 110 ? -3.567 -5.281 -5.643 1.00 76.75 110 HIS A CA 1
ATOM 862 C C . HIS A 1 110 ? -2.789 -5.008 -4.357 1.00 76.75 110 HIS A C 1
ATOM 864 O O . HIS A 1 110 ? -1.566 -4.992 -4.373 1.00 76.75 110 HIS A O 1
ATOM 870 N N . TYR A 1 111 ? -3.472 -4.774 -3.238 1.00 82.12 111 TYR A N 1
ATOM 871 C CA . TYR A 1 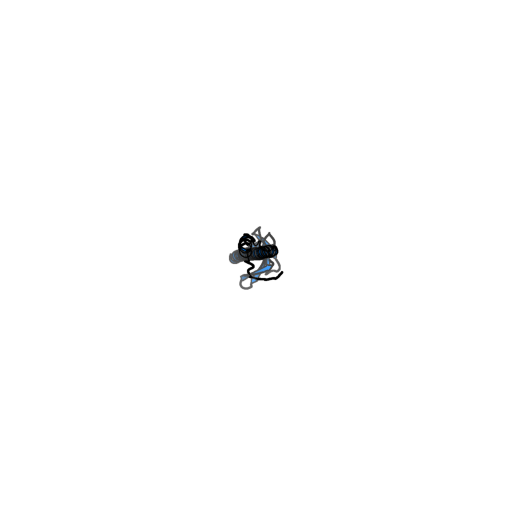111 ? -2.811 -4.434 -1.984 1.00 82.12 111 TYR A CA 1
ATOM 872 C C . TYR A 1 111 ? -3.416 -5.222 -0.836 1.00 82.12 111 TYR A C 1
ATOM 874 O O . TYR A 1 111 ? -4.634 -5.196 -0.626 1.00 82.12 111 TYR A O 1
ATOM 882 N N . VAL A 1 112 ? -2.551 -5.892 -0.072 1.00 87.25 112 VAL A N 1
ATOM 883 C CA . VAL A 1 112 ? -2.948 -6.667 1.103 1.00 87.25 112 VAL A CA 1
ATOM 884 C C . VAL A 1 112 ? -2.233 -6.130 2.337 1.00 87.25 112 VAL A C 1
ATOM 886 O O . VAL A 1 112 ? -1.005 -6.156 2.453 1.00 87.25 112 VAL A O 1
ATOM 889 N N . LEU A 1 113 ? -3.032 -5.664 3.289 1.00 90.00 113 LEU A N 1
ATOM 890 C CA . LEU A 1 113 ? -2.601 -5.205 4.599 1.00 90.00 113 LEU A CA 1
ATOM 891 C C . LEU A 1 113 ? -2.983 -6.237 5.663 1.00 90.00 113 LEU A C 1
ATOM 893 O O . LEU A 1 113 ? -4.048 -6.855 5.611 1.00 90.00 113 LEU A O 1
ATOM 897 N N . LEU A 1 114 ? -2.124 -6.402 6.660 1.00 90.44 114 LEU A N 1
ATOM 898 C CA . LEU A 1 114 ? -2.454 -7.052 7.918 1.00 90.44 114 LEU A CA 1
ATOM 899 C C . LEU A 1 114 ? -2.653 -6.002 8.996 1.00 90.44 114 LEU A C 1
ATOM 901 O O . LEU A 1 114 ? -1.827 -5.114 9.190 1.00 90.44 114 LEU A O 1
ATOM 905 N N . VAL A 1 115 ? -3.743 -6.156 9.729 1.00 90.19 115 VAL A N 1
ATOM 906 C CA . VAL A 1 115 ? -4.072 -5.346 10.890 1.00 90.19 115 VAL A CA 1
ATOM 907 C C . VAL A 1 115 ? -3.994 -6.235 12.117 1.00 90.19 115 VAL A C 1
ATOM 909 O O . VAL A 1 115 ? -4.735 -7.212 12.227 1.00 90.19 115 VAL A O 1
ATOM 912 N N . TRP A 1 116 ? -3.117 -5.878 13.047 1.00 90.12 116 TRP A N 1
ATOM 913 C CA . TRP A 1 116 ? -2.938 -6.564 14.320 1.00 90.12 116 TRP A CA 1
ATOM 914 C C . TRP A 1 116 ? -3.523 -5.724 15.447 1.00 90.12 116 TRP A C 1
ATOM 916 O O . TRP A 1 116 ? -3.161 -4.558 15.609 1.00 90.12 116 TRP A O 1
ATOM 926 N N . TYR A 1 117 ? -4.394 -6.321 16.250 1.00 87.81 117 TYR A N 1
ATOM 927 C CA . TYR A 1 117 ? -4.848 -5.754 17.509 1.00 87.81 117 TYR A CA 1
ATOM 928 C C . TYR A 1 117 ? -3.808 -6.014 18.598 1.00 87.81 117 TYR A C 1
ATOM 930 O O . TYR A 1 117 ? -3.477 -7.161 18.909 1.00 87.81 117 TYR A O 1
ATOM 938 N N . LEU A 1 118 ? -3.285 -4.937 19.174 1.00 86.69 118 LEU A N 1
ATOM 939 C CA . LEU A 1 118 ? -2.310 -4.987 20.251 1.00 86.69 118 LEU A CA 1
ATOM 940 C C . LEU A 1 118 ? -3.030 -4.987 21.613 1.00 86.69 118 LEU A C 1
ATOM 942 O O . LEU A 1 118 ? -4.035 -4.294 21.781 1.00 86.69 118 LEU A O 1
ATOM 946 N N . PRO A 1 119 ? -2.485 -5.666 22.640 1.00 81.75 119 PRO A N 1
ATOM 947 C CA . PRO A 1 119 ? -3.091 -5.727 23.978 1.00 81.75 119 PRO A CA 1
ATOM 948 C C . PRO A 1 119 ? -3.285 -4.364 24.662 1.00 81.75 119 PRO A C 1
ATOM 950 O O . PRO A 1 119 ? -4.061 -4.245 25.603 1.00 81.75 119 PRO A O 1
ATOM 953 N N . ASN A 1 120 ? -2.577 -3.330 24.203 1.00 84.62 120 ASN A N 1
ATOM 954 C CA . ASN A 1 120 ? -2.693 -1.954 24.689 1.00 84.62 120 ASN A CA 1
ATOM 955 C C . ASN A 1 120 ? -3.864 -1.174 24.053 1.00 84.62 120 ASN A C 1
ATOM 957 O O . ASN A 1 120 ? -3.937 0.042 24.222 1.00 84.62 120 ASN A O 1
ATOM 961 N N . GLY A 1 121 ? -4.737 -1.846 23.294 1.00 80.75 121 GLY A N 1
ATOM 962 C CA . GLY A 1 121 ? -5.879 -1.239 22.610 1.00 80.75 121 GLY A CA 1
ATOM 963 C C . GLY A 1 121 ? -5.526 -0.510 21.311 1.00 80.75 121 GLY A C 1
ATOM 964 O O . GLY A 1 121 ? -6.393 0.143 20.736 1.00 80.75 121 GLY A O 1
ATOM 965 N N . LYS A 1 122 ? -4.270 -0.590 20.848 1.00 85.00 122 LYS A N 1
ATOM 966 C CA . LYS A 1 122 ? -3.828 -0.003 19.574 1.00 85.00 122 LYS A CA 1
ATOM 967 C C . LYS A 1 122 ? -3.895 -1.020 18.441 1.00 85.00 122 LYS A C 1
ATOM 969 O O . LYS A 1 122 ? -3.966 -2.225 18.666 1.00 85.00 122 LYS A O 1
ATOM 974 N N . TYR A 1 123 ? -3.783 -0.518 17.218 1.00 87.31 123 TYR A N 1
ATOM 975 C CA . TYR A 1 123 ? -3.678 -1.339 16.023 1.00 87.31 123 TYR A CA 1
ATOM 976 C C . TYR A 1 123 ? -2.338 -1.108 15.332 1.00 87.31 123 TYR A C 1
ATOM 978 O O . TYR A 1 123 ? -1.848 0.020 15.283 1.00 87.31 123 TYR A O 1
ATOM 986 N N . LEU A 1 124 ? -1.751 -2.179 14.805 1.00 87.62 124 LEU A N 1
ATOM 987 C CA . LEU A 1 124 ? -0.582 -2.127 13.934 1.00 87.62 124 LEU A CA 1
ATOM 988 C C . LEU A 1 124 ? -1.004 -2.544 12.527 1.00 87.62 124 LEU A C 1
ATOM 990 O O . LEU A 1 124 ? -1.502 -3.653 12.343 1.00 87.62 124 LEU A O 1
ATOM 994 N N . VAL A 1 125 ? -0.788 -1.662 11.551 1.00 89.06 125 VAL A N 1
ATOM 995 C CA . VAL A 1 125 ? -1.062 -1.927 10.134 1.00 89.06 125 VAL A CA 1
ATOM 996 C C . VAL A 1 125 ? 0.253 -2.145 9.392 1.00 89.06 125 VAL A C 1
ATOM 998 O O . VAL A 1 125 ? 1.087 -1.233 9.294 1.00 89.06 125 VAL A O 1
ATOM 1001 N N . GLU A 1 126 ? 0.420 -3.348 8.855 1.00 87.44 126 GLU A N 1
ATOM 1002 C CA . GLU A 1 126 ? 1.596 -3.797 8.112 1.00 87.44 126 GLU A CA 1
ATOM 1003 C C . GLU A 1 126 ? 1.203 -4.231 6.697 1.00 87.44 126 GLU A C 1
ATOM 1005 O O . GLU A 1 126 ? 0.159 -4.846 6.491 1.00 87.44 126 GLU A O 1
ATOM 1010 N N . THR A 1 127 ? 2.030 -3.912 5.705 1.00 83.62 127 THR A N 1
ATOM 1011 C CA . THR A 1 127 ? 1.837 -4.391 4.333 1.00 83.62 127 THR A CA 1
ATOM 1012 C C . THR A 1 127 ? 2.499 -5.747 4.170 1.00 83.62 127 THR A C 1
ATOM 1014 O O . THR A 1 127 ? 3.679 -5.885 4.477 1.00 83.62 127 THR A O 1
ATOM 1017 N N . VAL A 1 128 ? 1.754 -6.727 3.660 1.00 79.44 128 VAL A N 1
ATOM 1018 C CA . VAL A 1 128 ? 2.274 -8.086 3.449 1.00 79.44 128 VAL A CA 1
ATOM 1019 C C . VAL A 1 128 ? 2.541 -8.386 1.991 1.00 79.44 128 VAL A C 1
ATOM 1021 O O . VAL A 1 128 ? 3.479 -9.123 1.705 1.00 79.44 128 VAL A O 1
ATOM 1024 N N . ASP A 1 129 ? 1.749 -7.818 1.084 1.00 66.62 129 ASP A N 1
ATOM 1025 C CA . ASP A 1 129 ? 1.904 -8.097 -0.339 1.00 66.62 129 ASP A CA 1
ATOM 1026 C C . ASP A 1 129 ? 1.469 -6.913 -1.210 1.00 66.62 129 ASP A C 1
ATOM 1028 O O . ASP A 1 129 ? 0.610 -6.114 -0.796 1.00 66.62 129 ASP A O 1
ATOM 1032 N N . ARG A 1 130 ? 2.100 -6.795 -2.384 1.00 58.69 130 ARG A N 1
ATOM 1033 C CA . ARG A 1 130 ? 1.927 -5.709 -3.361 1.00 58.69 130 ARG A CA 1
ATOM 1034 C C . ARG A 1 130 ? 1.879 -6.251 -4.789 1.00 58.69 130 ARG A C 1
ATOM 1036 O O . ARG A 1 130 ? 2.677 -7.163 -5.086 1.00 58.69 130 ARG A O 1
#

Radius of gyration: 42.38 Å; Cα contacts (8 Å, |Δi|>4): 98; chains: 1; bounding box: 100×40×119 Å

Mean predicted aligned error: 15.65 Å

Foldseek 3Di:
DDDDDDDDDDPPDPDDPPPPPVVVVVVPDPPVPPDVVVVVVVVVVVVVVVVVVVVVVVVVVLVVVQVVVLVVVQVVLVVVPDPVVLVVPPQWDWADPDPFKIWIAGVVRQWIWIWGQDPVRHIDIDTDGD

Secondary structure (DSSP, 8-state):
---------------SSSSSSHHHHTTS-------HHHHHHHHHHHHHHHHHHHHHHHHHHHHHHHHHHHHHHHHHHHTTS-TTGGGG-TTEEEEESSSSEEEEEETTSS-EEEEEE-TTS-EEEEEEE-

Organism: NCBI:txid1123243

Nearest PDB structures (foldseek):
  4nf9-assembly2_B  TM=6.809E-01  e=1.402E+00  Homo sapiens
  6mf6-assembly1_A  TM=6.149E-01  e=9.142E-01  Saccharomyces cerevisiae S288C
  6mf6-assembly2_B  TM=4.438E-01  e=1.241E+00  Saccharomyces cerevisiae S288C
  2ffg-assembly1_B  TM=4.413E-01  e=1.491E+00  Bacillus subtilis

Sequence (130 aa):
MVEKNTEKMETGSNSKMASKADSSVEMKKLSMKEPLWVSVVKAFWGVCVFLVLCGGMYYAWTSHQLNVFRDEVQAVLDSGKGLETLRLIDDWRVDNITETTKRVSRADGHYVLLVWYLPNGKYLVETVDR

pLDDT: mean 74.65, std 19.64, range [34.0, 94.44]

Solvent-accessible surface area (backbone atoms only — not comparable to full-atom values): 8045 Å² total; per-residue (Å²): 134,86,90,84,87,81,90,76,89,78,89,77,81,84,71,84,86,70,72,73,66,59,72,66,57,74,70,67,75,78,72,76,68,72,57,69,65,59,56,52,51,53,50,50,51,51,50,52,52,49,51,51,51,52,51,50,51,50,51,52,49,54,52,48,54,51,48,52,52,50,50,52,54,48,53,50,49,72,67,70,66,41,82,70,53,56,61,73,39,85,62,38,46,67,47,76,78,49,98,49,31,35,38,40,25,44,73,84,67,60,43,36,32,38,39,35,60,44,97,86,79,48,76,48,81,45,80,77,51,114